Protein AF-A0AA40I5L9-F1 (afdb_monomer_lite)

Secondary structure (DSSP, 8-state):
-HHHHHHHHHHHHHHHH------------TT---HHHHSSS-EEEEEEE-TTSSSSEEEEEEES-SSEEPTTT-SEE---------PPPPPP--SS------------------

InterPro domains:
  IPR010345 Interleukin-17 family [PF06083] (39-113)
  IPR020440 Interleukin-17, chordata [PR01932] (41-53)
  IPR020440 Interleukin-17, chordata [PR01932] (60-69)
  IPR020440 Interleukin-17, chordata [PR01932] (99-113)
  IPR029034 Cystine-knot cytokine [G3DSA:2.10.90.10] (3-114)
  IPR029034 Cystine-knot cytokine [SSF57501] (15-114)

pLDDT: mean 73.13, std 13.94, range [35.41, 88.56]

Foldseek 3Di:
DVVVLVVQVVVVVVLVPDPPPPQLPLFADCPDPDPQRPAQFHWDWDWQAQPVDVVRTGTAIDTSDCAGQDPVVSDGDNPDHDDDDDDDDDDDDDDPDDDDDDDDDGHPHDHHDD

Radius of gyration: 17.26 Å; chains: 1; bounding box: 45×31×42 Å

Organism: Cnephaeus nilssonii (NCBI:txid3371016)

Structure (mmCIF, N/CA/C/O backbone):
data_AF-A0AA40I5L9-F1
#
_entry.id   AF-A0AA40I5L9-F1
#
loop_
_atom_site.group_PDB
_atom_site.id
_atom_site.type_symbol
_atom_site.label_atom_id
_atom_site.label_alt_id
_atom_site.label_comp_id
_atom_site.label_asym_id
_atom_site.label_entity_id
_atom_site.label_seq_id
_atom_site.pdbx_PDB_ins_code
_atom_site.Cartn_x
_atom_site.Cartn_y
_atom_site.Cartn_z
_atom_site.occupancy
_atom_site.B_iso_or_equiv
_atom_site.auth_seq_id
_atom_site.auth_comp_id
_atom_site.auth_asym_id
_atom_site.auth_atom_id
_atom_site.pdbx_PDB_model_num
ATOM 1 N N . MET A 1 1 ? 0.086 -1.363 23.193 1.00 60.31 1 MET A N 1
ATOM 2 C CA . MET A 1 1 ? -1.206 -1.378 22.472 1.00 60.31 1 MET A CA 1
ATOM 3 C C . MET A 1 1 ? -1.518 0.023 21.965 1.00 60.31 1 MET A C 1
ATOM 5 O O . MET A 1 1 ? -1.570 0.195 20.760 1.00 60.31 1 MET A O 1
ATOM 9 N N . GLU A 1 2 ? -1.539 1.027 22.843 1.00 78.19 2 GLU A N 1
ATOM 10 C CA . GLU A 1 2 ? -1.767 2.442 22.489 1.00 78.19 2 GLU A CA 1
ATOM 11 C C . GLU A 1 2 ? -0.782 3.010 21.451 1.00 78.19 2 GLU A C 1
ATOM 13 O O . GLU A 1 2 ? -1.182 3.706 20.527 1.00 78.19 2 GLU A O 1
ATOM 18 N N . GLU A 1 3 ? 0.511 2.685 21.548 1.00 79.62 3 GLU A N 1
ATOM 19 C CA . GLU A 1 3 ? 1.503 3.125 20.557 1.00 79.62 3 GLU A CA 1
ATOM 20 C C . GLU A 1 3 ? 1.254 2.546 19.160 1.00 79.62 3 GLU A C 1
ATOM 22 O O . GLU A 1 3 ? 1.397 3.247 18.164 1.00 79.62 3 GLU A O 1
ATOM 27 N N . TYR A 1 4 ? 0.838 1.282 19.080 1.00 76.81 4 TYR A N 1
ATOM 28 C CA . TYR A 1 4 ? 0.489 0.655 17.809 1.00 76.81 4 TYR A CA 1
ATOM 29 C C . TYR A 1 4 ? -0.734 1.333 17.186 1.00 76.81 4 TYR A C 1
ATOM 31 O O . TYR A 1 4 ? -0.712 1.662 16.004 1.00 76.81 4 TYR A O 1
ATOM 39 N N . GLU A 1 5 ? -1.771 1.590 17.985 1.00 81.75 5 GLU A N 1
ATOM 40 C CA . GLU A 1 5 ? -2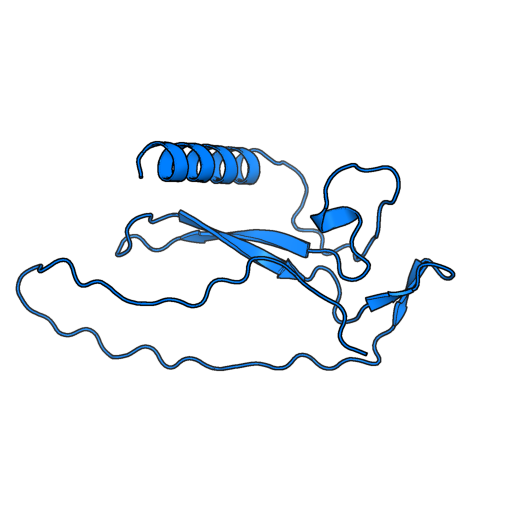.981 2.281 17.530 1.00 81.75 5 GLU A CA 1
ATOM 41 C C . GLU A 1 5 ? -2.685 3.716 17.084 1.00 81.75 5 GLU A C 1
ATOM 43 O O . GLU A 1 5 ? -3.206 4.158 16.059 1.00 81.75 5 GLU A O 1
ATOM 48 N N . ARG A 1 6 ? -1.791 4.417 17.793 1.00 84.69 6 ARG A N 1
ATOM 49 C CA . ARG A 1 6 ? -1.303 5.745 17.404 1.00 84.69 6 ARG A CA 1
ATOM 50 C C . ARG A 1 6 ? -0.573 5.702 16.064 1.00 84.69 6 ARG A C 1
ATOM 52 O O . ARG A 1 6 ? -0.947 6.430 15.150 1.00 84.69 6 ARG A O 1
ATOM 59 N N . ASN A 1 7 ? 0.411 4.815 15.923 1.00 84.00 7 ASN A N 1
ATOM 60 C CA . ASN A 1 7 ? 1.193 4.679 14.692 1.00 84.00 7 ASN A CA 1
ATOM 61 C C . ASN A 1 7 ? 0.299 4.280 13.502 1.00 84.00 7 ASN A C 1
ATOM 63 O O . ASN A 1 7 ? 0.470 4.777 12.388 1.00 84.00 7 ASN A O 1
ATOM 67 N N . LEU A 1 8 ? -0.691 3.415 13.738 1.00 83.62 8 LEU A N 1
ATOM 68 C CA . LEU A 1 8 ? -1.681 3.021 12.739 1.00 83.62 8 LEU A CA 1
ATOM 69 C C . LEU A 1 8 ? -2.572 4.201 12.326 1.00 83.62 8 LEU A C 1
ATOM 71 O O . LEU A 1 8 ? -2.798 4.412 11.134 1.00 83.62 8 LEU A O 1
ATOM 75 N N . GLY A 1 9 ? -3.051 4.987 13.293 1.00 85.50 9 GLY A N 1
ATOM 76 C CA . GLY A 1 9 ? -3.840 6.191 13.041 1.00 85.50 9 GLY A CA 1
ATOM 77 C C . GLY A 1 9 ? -3.068 7.242 12.242 1.00 85.50 9 GLY A C 1
ATOM 78 O O . GLY A 1 9 ? -3.605 7.805 11.286 1.00 85.50 9 GLY A O 1
ATOM 79 N N . GLU A 1 10 ? -1.790 7.454 12.566 1.00 88.56 10 GLU A N 1
ATOM 80 C CA . GLU A 1 10 ? -0.895 8.335 11.808 1.00 88.56 10 GLU A CA 1
ATOM 81 C C . GLU A 1 10 ? -0.724 7.856 10.362 1.00 88.56 10 GLU A C 1
ATOM 83 O O . GLU A 1 10 ? -0.851 8.652 9.428 1.00 88.56 10 GLU A O 1
ATOM 88 N N . MET A 1 11 ? -0.516 6.552 10.156 1.00 83.75 11 MET A N 1
ATOM 89 C CA . MET A 1 11 ? -0.415 5.967 8.817 1.00 83.75 11 MET A CA 1
ATOM 90 C C . MET A 1 11 ? -1.709 6.163 8.011 1.00 83.75 11 MET A C 1
ATOM 92 O O . MET A 1 11 ? -1.660 6.565 6.847 1.00 83.75 11 MET A O 1
ATOM 96 N N . VAL A 1 12 ? -2.876 5.934 8.621 1.00 86.62 12 VAL A N 1
ATOM 97 C CA . VAL A 1 12 ? -4.183 6.159 7.976 1.00 86.62 12 VAL A CA 1
ATOM 98 C C . VAL A 1 12 ? -4.371 7.632 7.607 1.00 86.62 12 VAL A C 1
ATOM 100 O O . VAL A 1 12 ? -4.809 7.932 6.494 1.00 86.62 12 VAL A O 1
ATOM 103 N N . ALA A 1 13 ? -4.013 8.559 8.497 1.00 87.81 13 ALA A N 1
ATOM 104 C CA . ALA A 1 13 ? -4.108 9.993 8.234 1.00 87.81 13 ALA A CA 1
ATOM 105 C C . ALA A 1 13 ? -3.210 10.422 7.062 1.00 87.81 13 ALA A C 1
ATOM 107 O O . ALA A 1 13 ? -3.658 11.152 6.176 1.00 87.81 13 ALA A O 1
ATOM 108 N N . GLN A 1 14 ? -1.973 9.918 7.007 1.00 85.44 14 GLN A N 1
ATOM 109 C CA . GLN A 1 14 ? -1.059 10.171 5.889 1.00 85.44 14 GLN A CA 1
ATOM 110 C C . GLN A 1 14 ? -1.631 9.668 4.557 1.00 85.44 14 GLN A C 1
ATOM 112 O O . GLN A 1 14 ? -1.588 10.395 3.567 1.00 85.44 14 GLN A O 1
ATOM 117 N N . LEU A 1 15 ? -2.221 8.466 4.534 1.00 81.31 15 LEU A N 1
ATOM 118 C CA . LEU A 1 15 ? -2.834 7.898 3.326 1.00 81.31 15 LEU A CA 1
ATOM 119 C C . LEU A 1 15 ? -4.082 8.663 2.865 1.00 81.31 15 LEU A C 1
ATOM 121 O O . LEU A 1 15 ? -4.320 8.772 1.665 1.00 81.31 15 LEU A O 1
ATOM 125 N N . ARG A 1 16 ? -4.877 9.214 3.790 1.00 84.31 16 ARG A N 1
ATOM 126 C CA . ARG A 1 16 ? -6.019 10.082 3.440 1.00 84.31 16 ARG A CA 1
ATOM 127 C C . ARG A 1 16 ? -5.569 11.428 2.877 1.00 84.31 16 ARG A C 1
ATOM 129 O O . ARG A 1 16 ? -6.217 11.954 1.978 1.00 84.31 16 ARG A O 1
ATOM 136 N N . ASN A 1 17 ? -4.467 11.964 3.397 1.00 82.62 17 ASN A N 1
ATOM 137 C CA . ASN A 1 17 ? -3.926 13.259 2.988 1.00 82.62 17 ASN A CA 1
ATOM 138 C C . ASN A 1 17 ? -3.046 13.181 1.734 1.00 82.62 17 ASN A C 1
ATOM 140 O O . ASN A 1 17 ? -2.771 14.213 1.121 1.00 82.62 17 ASN A O 1
ATOM 144 N N . SER A 1 18 ? -2.589 11.990 1.337 1.00 73.19 18 SER A N 1
ATOM 145 C CA . SER A 1 18 ? -1.801 11.841 0.119 1.00 73.19 18 SER A CA 1
ATOM 146 C C . 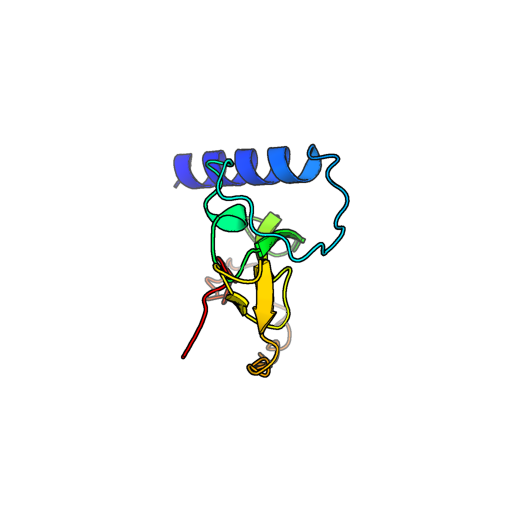SER A 1 18 ? -2.674 12.104 -1.109 1.00 73.19 18 SER A C 1
ATOM 148 O O . SER A 1 18 ? -3.581 11.338 -1.422 1.00 73.19 18 SER A O 1
ATOM 150 N N . SER A 1 19 ? -2.364 13.181 -1.826 1.00 59.53 19 SER A N 1
ATOM 151 C CA . SER A 1 19 ? -2.952 13.538 -3.120 1.00 59.53 19 SER A CA 1
ATOM 152 C C . SER A 1 19 ? -2.372 12.731 -4.285 1.00 59.53 19 SER A C 1
ATOM 154 O O . SER A 1 19 ? -2.707 13.003 -5.441 1.00 59.53 19 SER A O 1
ATOM 156 N N . GLU A 1 20 ? -1.501 11.747 -4.010 1.00 59.84 20 GLU A N 1
ATOM 157 C CA . GLU A 1 20 ? -1.045 10.838 -5.052 1.00 59.84 20 GLU A CA 1
ATOM 158 C C . GLU A 1 20 ? -2.269 10.124 -5.618 1.00 59.84 20 GLU A C 1
ATOM 160 O O . GLU A 1 20 ? -2.993 9.447 -4.880 1.00 59.84 20 GLU A O 1
ATOM 165 N N . PRO A 1 21 ? -2.541 10.270 -6.925 1.00 53.47 21 PRO A N 1
ATOM 166 C CA . PRO A 1 21 ? -3.623 9.524 -7.516 1.00 53.47 21 PRO A CA 1
ATOM 167 C C . PRO A 1 21 ? -3.344 8.047 -7.251 1.00 53.47 21 PRO A C 1
ATOM 169 O O . PRO A 1 21 ? -2.208 7.592 -7.387 1.00 53.47 21 PRO A O 1
ATOM 172 N N . ALA A 1 22 ? -4.392 7.269 -6.985 1.00 53.91 22 ALA A N 1
ATOM 173 C CA . ALA A 1 22 ? -4.364 5.806 -7.040 1.00 53.91 22 ALA A CA 1
ATOM 174 C C . ALA A 1 22 ? -4.063 5.284 -8.469 1.00 53.91 22 ALA A C 1
ATOM 176 O O . ALA A 1 22 ? -4.559 4.239 -8.898 1.00 53.91 22 ALA A O 1
ATOM 177 N N . ARG A 1 23 ? -3.292 6.041 -9.262 1.00 54.62 23 ARG A N 1
ATOM 178 C CA . ARG A 1 23 ? -2.715 5.639 -10.527 1.00 54.62 23 ARG A CA 1
ATOM 179 C C . ARG A 1 23 ? -1.763 4.501 -10.218 1.00 54.62 23 ARG A C 1
ATOM 181 O O . ARG A 1 23 ? -0.675 4.684 -9.687 1.00 54.62 23 ARG A O 1
ATOM 188 N N . ARG A 1 24 ? -2.232 3.318 -10.595 1.00 61.44 24 ARG A N 1
ATOM 189 C CA . ARG A 1 24 ? -1.538 2.032 -10.639 1.00 61.44 24 ARG A CA 1
ATOM 190 C C . ARG A 1 24 ? -0.388 2.069 -11.647 1.00 61.44 24 ARG A C 1
ATOM 192 O O . ARG A 1 24 ? -0.368 1.295 -12.599 1.00 61.44 24 ARG A O 1
ATOM 199 N N . LYS A 1 25 ? 0.517 3.038 -11.524 1.00 68.81 25 LYS A N 1
ATOM 200 C CA . LYS A 1 25 ? 1.701 3.067 -12.365 1.00 68.81 25 LYS A CA 1
ATOM 201 C C . LYS A 1 25 ? 2.685 2.092 -11.737 1.00 68.81 25 LYS A C 1
ATOM 203 O O . LYS A 1 25 ? 3.191 2.324 -10.645 1.00 68.81 25 LYS A O 1
ATOM 208 N N . CYS A 1 26 ? 2.851 0.959 -12.405 1.00 75.44 26 CYS A N 1
ATOM 209 C CA . CYS A 1 26 ? 3.859 -0.032 -12.079 1.00 75.44 26 CYS A CA 1
ATOM 210 C C . CYS A 1 26 ? 5.233 0.591 -12.359 1.00 75.44 26 CYS A C 1
ATOM 212 O O . CYS A 1 26 ? 5.700 0.594 -13.495 1.00 75.44 26 CYS A O 1
ATOM 214 N N . GLU A 1 27 ? 5.817 1.226 -11.345 1.00 74.81 27 GLU A N 1
ATOM 215 C CA . GLU A 1 27 ? 7.092 1.928 -11.452 1.00 74.81 27 GLU A CA 1
ATOM 216 C C . GLU A 1 27 ? 7.901 1.708 -10.177 1.00 74.81 27 GLU A C 1
ATOM 218 O O . GLU A 1 27 ? 7.422 1.954 -9.067 1.00 74.81 27 GLU A O 1
ATOM 223 N N . VAL A 1 28 ? 9.133 1.236 -10.351 1.00 75.81 28 VAL A N 1
ATOM 224 C CA . VAL A 1 28 ? 10.111 1.137 -9.269 1.00 75.81 28 VAL A CA 1
ATOM 225 C C . VAL A 1 28 ? 10.913 2.420 -9.254 1.00 75.81 28 VAL A C 1
ATOM 227 O O . VAL A 1 28 ? 11.473 2.824 -10.271 1.00 75.81 28 VAL A O 1
ATOM 230 N N . ASN A 1 29 ? 10.998 3.051 -8.092 1.00 74.81 29 ASN A N 1
ATOM 231 C CA . ASN A 1 29 ? 11.833 4.224 -7.916 1.00 74.81 29 ASN A CA 1
ATOM 232 C C . ASN A 1 29 ? 12.952 3.906 -6.924 1.00 74.81 29 ASN A C 1
ATOM 234 O O . ASN A 1 29 ? 12.750 3.898 -5.710 1.00 74.81 29 ASN A O 1
ATOM 238 N N . LEU A 1 30 ? 14.146 3.659 -7.466 1.00 70.25 30 LEU A N 1
ATOM 239 C CA . LEU A 1 30 ? 15.343 3.320 -6.692 1.00 70.25 30 LEU A CA 1
ATOM 240 C C . LEU A 1 30 ? 15.905 4.506 -5.889 1.00 70.25 30 LEU A C 1
ATOM 242 O O . LEU A 1 30 ? 16.703 4.283 -4.981 1.00 70.25 30 LEU A O 1
ATOM 246 N N . GLN A 1 31 ? 15.495 5.738 -6.214 1.00 70.38 31 GLN A N 1
ATOM 247 C CA . GLN A 1 31 ? 15.908 6.974 -5.538 1.00 70.38 31 GLN A CA 1
ATOM 248 C C . GLN A 1 31 ? 15.011 7.323 -4.339 1.00 70.38 31 GLN A C 1
ATOM 250 O O . GLN A 1 31 ? 15.381 8.148 -3.507 1.00 70.38 31 GLN A O 1
ATOM 255 N N . LEU A 1 32 ? 13.828 6.709 -4.228 1.00 63.12 32 LEU A N 1
ATOM 256 C CA . LEU A 1 32 ? 12.960 6.869 -3.063 1.00 63.12 32 LEU A CA 1
ATOM 257 C C . LEU A 1 32 ? 13.423 5.960 -1.929 1.00 63.12 32 LEU A C 1
ATOM 259 O O . LEU A 1 32 ? 13.894 4.860 -2.172 1.00 63.12 32 LEU A O 1
ATOM 263 N N . TRP A 1 33 ? 13.219 6.386 -0.683 1.00 60.28 33 TRP A N 1
ATOM 264 C CA . TRP A 1 33 ? 13.498 5.577 0.514 1.00 60.28 33 TRP A CA 1
ATOM 265 C C . TRP A 1 33 ? 12.309 4.713 0.953 1.00 60.28 33 TRP A C 1
ATOM 267 O O . TRP A 1 33 ? 12.428 3.907 1.871 1.00 60.28 33 TRP A O 1
ATOM 277 N N . LEU A 1 34 ? 11.166 4.848 0.278 1.00 74.62 34 LEU A N 1
ATOM 278 C CA . LEU A 1 34 ? 9.953 4.100 0.582 1.00 74.62 34 LEU A CA 1
ATOM 279 C C . LEU A 1 34 ? 10.054 2.651 0.087 1.00 74.62 34 LEU A C 1
ATOM 281 O O . LEU A 1 34 ? 10.019 2.398 -1.120 1.00 74.62 34 LEU A O 1
ATOM 285 N N . SER A 1 35 ? 10.115 1.694 1.016 1.00 75.44 35 SER A N 1
ATOM 286 C CA . SER A 1 35 ? 10.242 0.256 0.722 1.00 75.44 35 SER A CA 1
ATOM 287 C C . SER A 1 35 ? 9.209 -0.254 -0.287 1.00 75.44 35 SER A C 1
ATOM 289 O O . SER A 1 35 ? 9.544 -1.031 -1.179 1.00 75.44 35 SER A O 1
ATOM 291 N N . ASN A 1 36 ? 7.973 0.244 -0.214 1.00 77.62 36 ASN A N 1
ATOM 292 C CA . ASN A 1 36 ? 6.885 -0.146 -1.108 1.00 77.62 36 ASN A CA 1
ATOM 293 C C . ASN A 1 36 ? 7.049 0.355 -2.556 1.00 77.62 36 ASN A C 1
ATOM 295 O O . ASN A 1 36 ? 6.437 -0.216 -3.454 1.00 77.62 36 ASN A O 1
ATOM 299 N N . LYS A 1 37 ? 7.880 1.380 -2.800 1.00 80.38 37 LYS A N 1
ATOM 300 C CA . LYS A 1 37 ? 8.209 1.898 -4.145 1.00 80.38 37 LYS A CA 1
ATOM 301 C C . LYS A 1 37 ? 9.578 1.440 -4.665 1.00 80.38 37 LYS A C 1
ATOM 303 O O . LYS A 1 37 ? 9.835 1.552 -5.860 1.00 80.38 37 LYS A O 1
ATOM 308 N N . ARG A 1 38 ? 10.451 0.931 -3.788 1.00 83.88 38 ARG A N 1
ATOM 309 C CA . ARG A 1 38 ? 11.768 0.372 -4.153 1.00 83.88 38 ARG A CA 1
ATOM 310 C C . ARG A 1 38 ? 11.741 -1.121 -4.472 1.00 83.88 38 ARG A C 1
ATOM 312 O O . ARG A 1 38 ? 12.674 -1.615 -5.094 1.00 83.88 38 ARG A O 1
ATOM 319 N N . SER A 1 39 ? 10.728 -1.841 -3.992 1.00 82.06 39 SER A N 1
ATOM 320 C CA . SER A 1 39 ? 10.572 -3.274 -4.255 1.00 82.06 39 SER A CA 1
ATOM 321 C C . SER A 1 39 ? 10.413 -3.555 -5.750 1.00 82.06 39 SER A C 1
ATOM 323 O O . SER A 1 39 ? 9.776 -2.773 -6.450 1.00 82.06 39 SER A O 1
ATOM 325 N N . LEU A 1 40 ? 10.912 -4.704 -6.221 1.00 85.25 40 LEU A N 1
ATOM 326 C CA . LEU A 1 40 ? 10.656 -5.201 -7.582 1.00 85.25 40 LEU A CA 1
ATOM 327 C C . LEU A 1 40 ? 9.170 -5.512 -7.814 1.00 85.25 40 LEU A C 1
ATOM 329 O O . LEU A 1 40 ? 8.698 -5.503 -8.942 1.00 85.25 40 LEU A O 1
ATOM 333 N N . SER A 1 41 ? 8.410 -5.740 -6.750 1.00 86.38 41 SER A N 1
ATOM 334 C CA . SER A 1 41 ? 6.953 -5.851 -6.774 1.00 86.38 41 SER A CA 1
ATOM 335 C C . SER A 1 41 ? 6.361 -4.691 -5.974 1.00 86.38 41 SER A C 1
ATOM 337 O O . SER A 1 41 ? 6.010 -4.888 -4.810 1.00 86.38 41 SER A O 1
ATOM 339 N N . PRO A 1 42 ? 6.297 -3.467 -6.527 1.00 86.94 42 PRO A N 1
ATOM 340 C CA . PRO A 1 42 ? 5.867 -2.296 -5.777 1.00 86.94 42 PRO A CA 1
ATOM 341 C C . PRO A 1 42 ? 4.380 -2.370 -5.400 1.00 86.94 42 PRO A C 1
ATOM 343 O O . PRO A 1 42 ? 3.548 -2.915 -6.137 1.00 86.94 42 PRO A O 1
ATOM 346 N N . TRP A 1 43 ? 4.029 -1.798 -4.247 1.00 85.94 43 TRP A N 1
ATOM 347 C CA . TRP A 1 43 ? 2.655 -1.760 -3.738 1.00 85.94 43 TRP A CA 1
ATOM 348 C C . TRP A 1 43 ? 2.251 -0.368 -3.249 1.00 85.94 43 TRP A C 1
ATOM 350 O O . TRP A 1 43 ? 3.067 0.426 -2.778 1.00 85.94 43 TRP A O 1
ATOM 360 N N . GLY A 1 44 ? 0.961 -0.073 -3.361 1.00 85.00 44 GLY A N 1
ATOM 361 C CA . GLY A 1 44 ? 0.317 1.054 -2.691 1.00 85.00 44 GLY A CA 1
ATOM 362 C C . GLY A 1 44 ? -0.485 0.567 -1.490 1.00 85.00 44 GLY A C 1
ATOM 363 O O . GLY A 1 44 ? -0.840 -0.607 -1.426 1.00 85.00 44 GLY A O 1
ATOM 364 N N . TYR A 1 45 ? -0.802 1.457 -0.555 1.00 82.56 45 TYR A N 1
ATOM 365 C CA . TYR A 1 45 ? -1.748 1.152 0.519 1.00 82.56 45 TYR A CA 1
ATOM 366 C C . TYR A 1 45 ? -3.128 1.715 0.185 1.00 82.56 45 TYR A C 1
ATOM 368 O O . TYR A 1 45 ? -3.256 2.811 -0.360 1.00 82.56 45 TYR A O 1
ATOM 376 N N . SER A 1 46 ? -4.165 0.955 0.513 1.00 83.75 46 SER A N 1
ATOM 377 C CA . SER A 1 46 ? -5.566 1.349 0.418 1.00 83.75 46 SER A CA 1
ATOM 378 C C . SER A 1 46 ? -6.211 1.138 1.780 1.00 83.75 46 SER A C 1
ATOM 380 O O . SER A 1 46 ? -5.931 0.151 2.451 1.00 83.75 46 SER A O 1
ATOM 382 N N . ILE A 1 47 ? -7.065 2.067 2.200 1.00 86.81 47 ILE A N 1
ATOM 383 C CA . ILE A 1 47 ? -7.732 1.964 3.498 1.00 86.81 47 ILE A CA 1
ATOM 384 C C . ILE A 1 47 ? -8.905 0.988 3.375 1.00 86.81 47 ILE A C 1
ATOM 386 O O . ILE A 1 47 ? -9.851 1.231 2.623 1.00 86.81 47 ILE A O 1
ATOM 390 N N . ASN A 1 48 ? -8.823 -0.114 4.113 1.00 85.25 48 ASN A N 1
ATOM 391 C CA . ASN A 1 48 ? -9.904 -1.055 4.358 1.00 85.25 48 ASN A CA 1
ATOM 392 C C . ASN A 1 48 ? -10.688 -0.549 5.578 1.00 85.25 48 ASN A C 1
ATOM 394 O O . ASN A 1 48 ? -10.175 -0.571 6.695 1.00 85.25 48 ASN A O 1
ATOM 398 N N . HIS A 1 49 ? -11.897 -0.039 5.348 1.00 86.25 49 HIS A N 1
ATOM 399 C CA . HIS A 1 49 ? -12.762 0.520 6.385 1.00 86.25 49 HIS A CA 1
ATOM 400 C C . HIS A 1 49 ? -13.876 -0.467 6.748 1.00 86.25 49 HIS A C 1
ATOM 402 O O . HIS A 1 49 ? -14.677 -0.827 5.883 1.00 86.25 49 HIS A O 1
ATOM 408 N N . ASP A 1 50 ? -13.953 -0.858 8.020 1.00 85.06 50 ASP A N 1
ATOM 409 C CA . ASP A 1 50 ? -15.033 -1.676 8.576 1.00 85.06 50 ASP A CA 1
ATOM 410 C C . ASP A 1 50 ? -15.499 -1.088 9.923 1.00 85.06 50 ASP A C 1
ATOM 412 O O . ASP A 1 50 ? -14.763 -1.161 10.910 1.00 85.06 50 ASP A O 1
ATOM 416 N N . PRO A 1 51 ? -16.717 -0.519 10.008 1.00 83.88 51 PRO A N 1
ATOM 417 C CA . PRO A 1 51 ? -17.224 0.098 11.234 1.00 83.88 51 PRO A CA 1
ATOM 418 C C . PRO A 1 51 ? -17.543 -0.913 12.347 1.00 83.88 51 PRO A C 1
ATOM 420 O O . PRO A 1 51 ? -17.806 -0.512 13.479 1.00 83.88 51 PRO A O 1
ATOM 423 N N . THR A 1 52 ? -17.546 -2.216 12.050 1.00 81.88 52 THR A N 1
ATOM 424 C CA . THR A 1 52 ? -17.810 -3.285 13.028 1.00 81.88 52 THR A CA 1
ATOM 425 C C . THR A 1 52 ? -16.537 -3.829 13.686 1.00 81.88 52 THR A C 1
ATOM 427 O O . THR A 1 52 ? -16.617 -4.651 14.603 1.00 81.88 52 THR A O 1
ATOM 430 N N . ARG A 1 53 ? -15.364 -3.349 13.250 1.00 81.94 53 ARG A N 1
ATOM 431 C CA . ARG A 1 53 ? -14.028 -3.773 13.687 1.00 81.94 53 ARG A CA 1
ATOM 432 C C . ARG A 1 53 ? -13.349 -2.697 14.540 1.00 81.94 53 ARG A C 1
ATOM 434 O O . ARG A 1 53 ? -13.559 -1.504 14.347 1.00 81.94 53 ARG A O 1
ATOM 441 N N . ILE A 1 54 ? -12.463 -3.124 15.443 1.00 79.50 54 ILE A N 1
ATOM 442 C CA . ILE A 1 54 ? -11.489 -2.249 16.109 1.00 79.50 54 ILE A CA 1
ATOM 443 C C . ILE A 1 54 ? -10.080 -2.757 15.759 1.00 79.50 54 ILE A C 1
ATOM 445 O O . ILE A 1 54 ? -9.783 -3.912 16.068 1.00 79.50 54 ILE A O 1
ATOM 449 N N . PRO A 1 55 ? -9.216 -1.943 15.123 1.00 82.56 55 PRO A N 1
ATOM 450 C CA . PRO A 1 55 ? -9.481 -0.605 14.587 1.00 82.56 55 PRO A CA 1
ATOM 451 C C . PRO A 1 55 ? -10.293 -0.657 13.277 1.00 82.56 55 PRO A C 1
ATOM 453 O O . PRO A 1 55 ? -10.117 -1.554 12.450 1.00 82.56 55 PRO A O 1
ATOM 456 N N . ALA A 1 56 ? -11.187 0.316 13.082 1.00 86.19 56 ALA A N 1
ATOM 457 C CA . ALA A 1 56 ? -12.092 0.336 11.930 1.00 86.19 56 ALA A CA 1
ATOM 458 C C . ALA A 1 56 ? -11.342 0.512 10.599 1.00 86.19 56 ALA A C 1
ATOM 460 O O . ALA A 1 56 ? -11.648 -0.148 9.606 1.00 86.19 56 ALA A O 1
ATOM 461 N N . ASP A 1 57 ? -10.314 1.359 10.598 1.00 86.19 57 ASP A N 1
ATOM 462 C CA . ASP A 1 57 ? -9.476 1.641 9.438 1.00 86.19 57 ASP A CA 1
ATOM 463 C C . ASP A 1 57 ? -8.179 0.827 9.491 1.00 86.19 57 ASP A C 1
ATOM 465 O O . ASP A 1 57 ? -7.374 0.992 10.409 1.00 86.19 57 ASP A O 1
ATOM 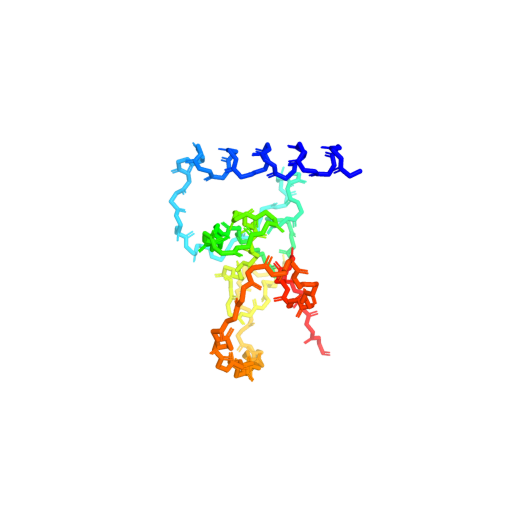469 N N . LEU A 1 58 ? -7.952 -0.018 8.483 1.00 85.94 58 LEU A N 1
ATOM 470 C CA . LEU A 1 58 ? -6.698 -0.748 8.301 1.00 85.94 58 LEU A CA 1
ATOM 471 C C . LEU A 1 58 ? -6.049 -0.403 6.952 1.00 85.94 58 LEU A C 1
ATOM 473 O O . LEU A 1 58 ? -6.717 -0.468 5.919 1.00 85.94 58 LEU A O 1
ATOM 477 N N . PRO A 1 59 ? -4.752 -0.058 6.917 1.00 84.75 59 PRO A N 1
ATOM 478 C CA . PRO A 1 59 ? -4.017 0.114 5.676 1.00 84.75 59 PRO A CA 1
ATOM 479 C C . PRO A 1 59 ? -3.667 -1.256 5.083 1.00 84.75 59 PRO A C 1
ATOM 481 O O . PRO A 1 59 ? -2.868 -2.006 5.638 1.00 84.75 59 PRO A O 1
ATOM 484 N N . GLU A 1 60 ? -4.245 -1.573 3.930 1.00 85.88 60 GLU A N 1
ATOM 485 C CA . GLU A 1 60 ? -4.038 -2.835 3.222 1.00 85.88 60 GLU A CA 1
ATOM 486 C C . GLU A 1 60 ? -3.216 -2.614 1.946 1.00 85.88 60 GLU A C 1
ATOM 488 O O . GLU A 1 60 ? -3.498 -1.717 1.143 1.00 85.88 60 GLU A O 1
ATOM 493 N N . ALA A 1 61 ? -2.183 -3.429 1.746 1.00 85.94 61 ALA A N 1
ATOM 494 C CA . ALA A 1 61 ? -1.312 -3.353 0.583 1.00 85.94 61 ALA A CA 1
ATOM 495 C C . ALA A 1 61 ? -1.999 -3.878 -0.686 1.00 85.94 61 ALA A C 1
ATOM 497 O O . ALA A 1 61 ? -2.636 -4.931 -0.698 1.00 85.94 61 ALA A O 1
ATOM 498 N N . ARG A 1 62 ? -1.810 -3.165 -1.796 1.00 85.81 62 ARG A N 1
ATOM 499 C CA . ARG A 1 62 ? -2.260 -3.546 -3.136 1.00 85.81 62 ARG A CA 1
ATOM 500 C C . ARG A 1 62 ? -1.106 -3.438 -4.115 1.00 85.81 62 ARG A C 1
ATOM 502 O O . ARG A 1 62 ? -0.520 -2.366 -4.264 1.00 85.81 62 ARG A O 1
ATOM 509 N N . CYS A 1 63 ? -0.810 -4.532 -4.808 1.00 85.81 63 CYS A N 1
ATOM 510 C CA . CYS A 1 63 ? 0.251 -4.543 -5.808 1.00 85.81 63 CYS A CA 1
ATOM 511 C C . CYS A 1 63 ? -0.089 -3.568 -6.937 1.00 85.81 63 CYS A C 1
ATOM 513 O O . CYS A 1 63 ? -1.222 -3.534 -7.428 1.00 85.81 63 CYS A O 1
ATOM 515 N N . LEU A 1 64 ? 0.891 -2.752 -7.322 1.00 85.12 64 LEU A N 1
ATOM 516 C CA . LEU A 1 64 ? 0.757 -1.821 -8.444 1.00 85.12 64 LEU A CA 1
ATOM 517 C C . LEU A 1 64 ? 0.975 -2.531 -9.784 1.00 85.12 64 LEU A C 1
ATOM 519 O O . LEU A 1 64 ? 0.455 -2.083 -10.804 1.00 85.12 64 LEU A O 1
ATOM 523 N N . CYS A 1 65 ? 1.710 -3.640 -9.752 1.00 84.12 65 CYS A N 1
ATOM 524 C CA . CYS A 1 65 ? 2.014 -4.512 -10.876 1.00 84.12 65 CYS A CA 1
ATOM 525 C C . CYS A 1 65 ? 1.262 -5.851 -10.730 1.00 84.12 65 CYS A C 1
ATOM 527 O O . CYS A 1 65 ? 0.974 -6.297 -9.617 1.00 84.12 65 CYS A O 1
ATOM 529 N N . LEU A 1 66 ? 0.940 -6.479 -11.857 1.00 80.06 66 LEU A N 1
ATOM 530 C CA . LEU A 1 66 ? 0.524 -7.877 -11.985 1.00 80.06 66 LEU A CA 1
ATOM 531 C C . LEU A 1 66 ? 1.713 -8.840 -11.860 1.00 80.06 66 LEU A C 1
ATOM 533 O O . LEU A 1 66 ? 1.538 -9.948 -11.363 1.00 80.06 66 LEU A O 1
ATOM 537 N N . GLY A 1 67 ? 2.890 -8.411 -12.314 1.00 80.06 67 GLY A N 1
ATOM 538 C CA . GLY A 1 67 ? 4.140 -9.162 -12.274 1.00 80.06 67 GLY A CA 1
ATOM 539 C C . GLY A 1 67 ? 5.266 -8.410 -11.569 1.00 80.06 67 GLY A C 1
ATOM 540 O O . GLY A 1 67 ? 5.048 -7.397 -10.902 1.00 80.06 67 GLY A O 1
ATOM 541 N N . CYS A 1 68 ? 6.486 -8.911 -11.719 1.00 85.06 68 CYS A N 1
ATOM 542 C CA . CYS A 1 68 ? 7.674 -8.315 -11.116 1.00 85.06 68 CYS A CA 1
ATOM 543 C C . CYS A 1 68 ? 8.365 -7.373 -12.086 1.00 85.06 68 CYS A C 1
ATOM 545 O O . CYS A 1 68 ? 8.519 -7.679 -13.262 1.00 85.06 68 CYS A O 1
ATOM 547 N N . VAL A 1 69 ? 8.815 -6.228 -11.598 1.00 84.44 69 VAL A N 1
ATOM 548 C CA . VAL A 1 69 ? 9.613 -5.299 -12.388 1.00 84.44 69 VAL A CA 1
ATOM 549 C C . VAL A 1 69 ? 11.030 -5.842 -12.485 1.00 84.44 69 VAL A C 1
ATOM 551 O O . VAL A 1 69 ? 11.691 -6.087 -11.477 1.00 84.44 69 VAL A O 1
ATOM 554 N N . ASN A 1 70 ? 11.502 -6.025 -13.711 1.00 80.00 70 ASN A N 1
ATOM 555 C CA . ASN A 1 70 ? 12.883 -6.384 -13.975 1.00 80.00 70 ASN A CA 1
ATOM 556 C C . ASN A 1 70 ? 13.777 -5.150 -13.730 1.00 80.00 70 ASN A C 1
ATOM 558 O O . ASN A 1 70 ? 13.549 -4.107 -14.349 1.00 80.00 70 ASN A O 1
ATOM 562 N N . PRO A 1 71 ? 14.805 -5.239 -12.866 1.00 74.50 71 PRO A N 1
ATOM 563 C CA . PRO A 1 71 ? 15.648 -4.094 -12.519 1.00 74.50 71 PRO A CA 1
ATOM 564 C C . PRO A 1 71 ? 16.517 -3.590 -13.680 1.00 74.50 71 PRO A C 1
ATOM 566 O O . PRO A 1 71 ? 16.973 -2.452 -13.642 1.00 74.50 71 PRO A O 1
ATOM 569 N N . PHE A 1 72 ? 16.753 -4.412 -14.708 1.00 78.12 72 PHE A N 1
ATOM 570 C CA . PHE A 1 72 ? 17.572 -4.047 -15.866 1.00 78.12 72 PHE A CA 1
ATOM 571 C C . PHE A 1 72 ? 16.755 -3.390 -16.976 1.00 78.12 72 PHE A C 1
ATOM 573 O O . PHE A 1 72 ? 17.224 -2.452 -17.615 1.00 78.12 72 PHE A O 1
ATOM 580 N N . THR A 1 73 ? 15.537 -3.877 -17.220 1.00 75.31 73 THR A N 1
ATOM 581 C CA . THR A 1 73 ? 14.669 -3.353 -18.289 1.00 75.31 73 THR A CA 1
ATOM 582 C C . THR A 1 73 ? 13.659 -2.327 -17.785 1.00 75.31 73 THR A C 1
ATOM 584 O O . THR A 1 73 ? 13.026 -1.656 -18.599 1.00 75.31 73 THR A O 1
ATOM 587 N N . MET A 1 74 ? 13.489 -2.209 -16.461 1.00 71.50 74 MET A N 1
ATOM 588 C CA . MET A 1 74 ? 12.455 -1.401 -15.801 1.00 71.50 74 MET A CA 1
ATOM 589 C C . MET A 1 74 ? 11.041 -1.698 -16.332 1.00 71.50 74 MET A C 1
ATOM 591 O O . MET A 1 74 ? 10.148 -0.854 -16.269 1.00 71.50 74 MET A O 1
ATOM 595 N N . GLN A 1 75 ? 10.837 -2.910 -16.860 1.00 72.06 75 GLN A N 1
ATOM 596 C CA . GLN A 1 75 ? 9.562 -3.400 -17.370 1.00 72.06 75 GLN A CA 1
ATOM 597 C C . GLN A 1 75 ? 9.032 -4.527 -16.495 1.00 72.06 75 GLN A C 1
ATOM 599 O O . GLN A 1 75 ? 9.782 -5.300 -15.903 1.00 72.06 75 GLN A O 1
ATOM 604 N N . GLU A 1 76 ? 7.709 -4.603 -16.435 1.00 73.12 76 GLU A N 1
ATOM 605 C CA . GLU A 1 76 ? 6.988 -5.671 -15.766 1.00 73.12 76 GLU A CA 1
ATOM 606 C C . GLU A 1 76 ? 7.134 -6.986 -16.539 1.00 73.12 76 GLU A C 1
ATOM 608 O O . GLU A 1 76 ? 6.690 -7.103 -17.683 1.00 73.12 76 GLU A O 1
ATOM 613 N N . ASP A 1 77 ? 7.707 -7.990 -15.887 1.00 67.75 77 ASP A N 1
ATOM 614 C CA . ASP A 1 77 ? 7.674 -9.372 -16.331 1.00 67.75 77 ASP A CA 1
ATOM 615 C C . ASP A 1 77 ? 6.363 -10.017 -15.860 1.00 67.75 77 ASP A C 1
ATOM 617 O O . ASP A 1 77 ? 6.138 -10.254 -14.670 1.00 67.75 77 ASP A O 1
ATOM 621 N N . ARG A 1 78 ? 5.451 -10.240 -16.811 1.00 60.91 78 ARG A N 1
ATOM 622 C CA . ARG A 1 78 ? 4.075 -10.720 -16.581 1.00 60.91 78 ARG A CA 1
ATOM 623 C C . ARG A 1 78 ? 3.957 -12.237 -16.463 1.00 60.91 78 ARG A C 1
ATOM 625 O O . ARG A 1 78 ? 2.851 -12.768 -16.527 1.00 60.91 78 ARG A O 1
ATOM 632 N N . SER A 1 79 ? 5.064 -12.947 -16.297 1.00 56.91 79 SER A N 1
ATOM 633 C CA . SER A 1 79 ? 5.078 -14.411 -16.235 1.00 56.91 79 SER A CA 1
ATOM 634 C C . SER A 1 79 ? 4.452 -15.003 -14.956 1.00 56.91 79 SER A C 1
ATOM 636 O O . SER A 1 79 ? 4.361 -16.221 -14.834 1.00 56.91 79 SER A O 1
ATOM 638 N N . MET A 1 80 ? 3.938 -14.181 -14.030 1.00 49.19 80 MET A N 1
ATOM 639 C CA . MET A 1 80 ? 3.356 -14.637 -12.762 1.00 49.19 80 MET A CA 1
ATOM 640 C C . MET A 1 80 ? 1.860 -14.310 -12.656 1.00 49.19 80 MET A C 1
ATOM 642 O O . MET A 1 80 ? 1.428 -13.164 -12.749 1.00 49.19 80 MET A O 1
ATOM 646 N N . VAL A 1 81 ? 1.053 -15.357 -12.466 1.00 47.47 81 VAL A N 1
ATOM 647 C CA . VAL A 1 81 ? -0.414 -15.304 -12.373 1.00 47.47 81 VAL A CA 1
ATOM 648 C C . VAL A 1 81 ? -0.824 -15.145 -10.900 1.00 47.47 81 VAL A C 1
ATOM 650 O O . VAL A 1 81 ? -0.300 -15.863 -10.048 1.00 47.47 81 VAL A O 1
ATOM 653 N N . PRO A 1 82 ? -1.775 -14.259 -10.551 1.00 40.41 82 PRO A N 1
ATOM 654 C CA . PRO A 1 82 ? -2.141 -14.035 -9.156 1.00 40.41 82 PRO A CA 1
ATOM 655 C C . PRO A 1 82 ? -2.875 -15.238 -8.542 1.00 40.41 82 PRO A C 1
ATOM 657 O O . PRO A 1 82 ? -3.930 -15.656 -9.024 1.00 40.41 82 PRO A O 1
ATOM 660 N N . VAL A 1 83 ? -2.374 -15.736 -7.407 1.00 41.69 83 VAL A N 1
ATOM 661 C CA . VAL A 1 83 ? -3.079 -16.712 -6.562 1.00 41.69 83 VAL A CA 1
ATOM 662 C C . VAL A 1 83 ? -4.168 -15.984 -5.772 1.00 41.69 83 VAL A C 1
ATOM 664 O O . VAL A 1 83 ? -3.891 -15.204 -4.864 1.00 41.69 83 VAL A O 1
ATOM 667 N N . ARG A 1 84 ? -5.435 -16.230 -6.117 1.00 36.47 84 ARG A N 1
ATOM 668 C CA . ARG A 1 84 ? -6.592 -15.685 -5.394 1.00 36.47 84 ARG A CA 1
ATOM 669 C C . ARG A 1 84 ? -7.102 -16.697 -4.375 1.00 36.47 84 ARG A C 1
ATOM 671 O O . ARG A 1 84 ? -7.566 -17.769 -4.750 1.00 36.47 84 ARG A O 1
ATOM 678 N N . ARG A 1 85 ? -7.098 -16.327 -3.093 1.00 36.28 85 ARG A N 1
ATOM 679 C CA . ARG A 1 85 ? -7.768 -17.083 -2.026 1.00 36.28 85 ARG A CA 1
ATOM 680 C C . ARG A 1 85 ? -9.094 -16.396 -1.700 1.00 36.28 85 ARG A C 1
ATOM 682 O O . ARG A 1 85 ? -9.110 -15.230 -1.324 1.00 36.28 85 ARG A O 1
ATOM 689 N N . ARG A 1 86 ? -10.213 -17.102 -1.883 1.00 35.41 86 ARG A N 1
ATOM 690 C CA . ARG A 1 86 ? -11.527 -16.652 -1.403 1.00 35.41 86 ARG A CA 1
ATOM 691 C C . ARG A 1 86 ? -11.671 -17.098 0.049 1.00 35.41 86 ARG A C 1
ATOM 693 O O . ARG A 1 86 ? -11.683 -18.296 0.314 1.00 35.41 86 ARG A O 1
ATOM 700 N N . LEU A 1 87 ? -11.767 -16.145 0.968 1.00 45.19 87 LEU A N 1
ATOM 701 C CA . LEU A 1 87 ? -12.245 -16.385 2.326 1.00 45.19 87 LEU A CA 1
ATOM 702 C C . LEU A 1 87 ? -13.752 -16.125 2.330 1.00 45.19 87 LEU A C 1
ATOM 704 O O . LEU A 1 87 ? -14.202 -15.034 1.987 1.00 45.19 87 LEU A O 1
ATOM 708 N N . CYS A 1 88 ? -14.531 -17.157 2.646 1.00 36.69 88 CYS A N 1
ATOM 709 C CA . CYS A 1 88 ? -15.971 -17.027 2.828 1.00 36.69 88 CYS A CA 1
ATOM 710 C C . CYS A 1 88 ? -16.237 -16.300 4.153 1.00 36.69 88 CYS A C 1
ATOM 712 O O . CYS A 1 88 ? -15.751 -16.771 5.185 1.00 36.69 88 CYS A O 1
ATOM 714 N N . PRO A 1 89 ? -17.011 -15.203 4.173 1.00 52.72 89 PRO A N 1
ATOM 715 C CA . PRO A 1 89 ? -17.461 -14.640 5.434 1.00 52.72 89 PRO A CA 1
ATOM 716 C C . PRO A 1 89 ? -18.428 -15.620 6.109 1.00 52.72 89 PRO A C 1
ATOM 718 O O . PRO A 1 89 ? -19.353 -16.148 5.487 1.00 52.72 89 PRO A O 1
ATOM 721 N N . LEU A 1 90 ? -18.186 -15.881 7.392 1.00 55.34 90 LEU A N 1
ATOM 722 C CA . LEU A 1 90 ? -19.112 -16.620 8.243 1.00 55.34 90 LEU A CA 1
ATOM 723 C C . LEU A 1 90 ? -20.326 -15.712 8.528 1.00 55.34 90 LEU A C 1
ATOM 725 O O . LEU A 1 90 ? -20.123 -14.530 8.813 1.00 55.34 90 LEU A O 1
ATOM 729 N N . PRO A 1 91 ? -21.572 -16.214 8.461 1.00 57.78 91 PRO A N 1
ATOM 730 C CA . PRO A 1 91 ? -22.756 -15.381 8.653 1.00 57.78 91 PRO A CA 1
ATOM 731 C C . PRO A 1 91 ? -22.800 -14.739 10.052 1.00 57.78 91 PRO A C 1
ATOM 733 O O . PRO A 1 91 ? -22.336 -15.348 11.027 1.00 57.78 91 PRO A O 1
ATOM 736 N N . PRO A 1 92 ? -23.387 -13.534 10.180 1.00 60.97 92 PRO A N 1
ATOM 737 C CA . PRO A 1 92 ? -23.497 -12.856 11.460 1.00 60.97 92 PRO A CA 1
ATOM 738 C C . PRO A 1 92 ? -24.431 -13.640 12.385 1.00 60.97 92 PRO A C 1
ATOM 740 O O . PRO A 1 92 ? -25.590 -13.907 12.068 1.00 60.97 92 PRO A O 1
ATOM 743 N N . ARG A 1 93 ? -23.917 -14.007 13.561 1.00 59.53 93 ARG A N 1
ATOM 744 C CA . ARG A 1 93 ? -24.739 -14.479 14.675 1.00 59.53 93 ARG A CA 1
ATOM 745 C C . ARG A 1 93 ? -25.247 -13.259 15.433 1.00 59.53 93 ARG A C 1
ATOM 747 O O . ARG A 1 93 ? -24.473 -12.588 16.106 1.00 59.53 93 ARG A O 1
ATOM 754 N N . THR A 1 94 ? -26.541 -12.988 15.324 1.00 54.88 94 THR A N 1
ATOM 755 C CA . THR A 1 94 ? -27.240 -11.986 16.131 1.00 54.88 94 THR A CA 1
ATOM 756 C C . THR A 1 94 ? -27.357 -12.474 17.576 1.00 54.88 94 THR A C 1
ATOM 758 O O . THR A 1 94 ? -28.016 -13.476 17.851 1.00 54.88 94 THR A O 1
ATOM 761 N N . GLY A 1 95 ? -26.697 -11.771 18.494 1.00 61.09 95 GLY A N 1
ATOM 762 C CA . GLY A 1 95 ? -26.732 -11.984 19.941 1.00 61.09 95 GLY A CA 1
ATOM 763 C C . GLY A 1 95 ? -26.045 -10.814 20.659 1.00 61.09 95 GLY A C 1
ATOM 764 O O . GLY A 1 95 ? -25.314 -10.068 20.006 1.00 61.09 95 GLY A O 1
ATOM 765 N N . PRO A 1 96 ? -26.287 -10.608 21.967 1.00 57.41 96 PRO A N 1
ATOM 766 C CA . PRO A 1 96 ? -25.827 -9.425 22.699 1.00 57.41 96 PRO A CA 1
ATOM 767 C C . PRO A 1 96 ? -24.309 -9.235 22.567 1.00 57.41 96 PRO A C 1
ATOM 769 O O . PRO A 1 96 ? -23.558 -10.205 22.681 1.00 57.41 96 PRO A O 1
ATOM 772 N N . CYS A 1 97 ? -23.885 -7.992 22.300 1.00 53.09 97 CYS A N 1
ATOM 773 C CA . CYS A 1 97 ? -22.520 -7.597 21.941 1.00 53.09 97 CYS A CA 1
ATOM 774 C C . CYS A 1 97 ? -21.468 -8.102 22.939 1.00 53.09 97 CYS A C 1
ATOM 776 O O . CYS A 1 97 ? -21.105 -7.419 23.894 1.00 53.09 97 CYS A O 1
ATOM 778 N N . ARG A 1 98 ? -20.931 -9.29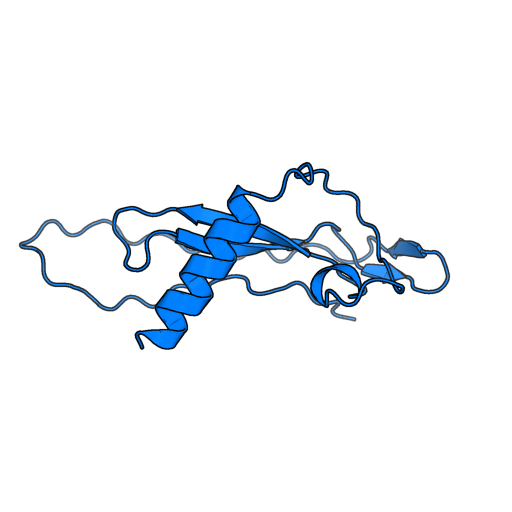7 22.688 1.00 60.62 98 ARG A N 1
ATOM 779 C CA . ARG A 1 98 ? -19.639 -9.727 23.217 1.00 60.62 98 ARG A CA 1
ATOM 780 C C . ARG A 1 98 ? -18.595 -9.408 22.159 1.00 60.62 98 ARG A C 1
ATOM 782 O O . ARG A 1 98 ? -18.691 -9.917 21.043 1.00 60.62 98 ARG A O 1
ATOM 789 N N . GLN A 1 99 ? -17.609 -8.583 22.508 1.00 60.72 99 GLN A N 1
ATOM 790 C CA . GLN A 1 99 ? -16.417 -8.417 21.681 1.00 60.72 99 GLN A CA 1
ATOM 791 C C . GLN A 1 99 ? -15.805 -9.803 21.464 1.00 60.72 99 GLN A C 1
ATOM 793 O O . GLN A 1 99 ? -15.483 -10.515 22.418 1.00 60.72 99 GLN A O 1
ATOM 798 N N . ARG A 1 100 ? -15.730 -10.224 20.204 1.00 66.44 100 ARG A N 1
ATOM 799 C CA . ARG A 1 100 ? -15.193 -11.522 19.814 1.00 66.44 100 ARG A CA 1
ATOM 800 C C . ARG A 1 100 ? -13.880 -11.273 19.096 1.00 66.44 100 ARG A C 1
ATOM 802 O O . ARG A 1 100 ? -13.864 -10.577 18.089 1.00 66.44 100 ARG A O 1
ATOM 809 N N . ALA A 1 101 ? -12.798 -11.860 19.597 1.00 70.50 101 ALA A N 1
ATOM 810 C CA . ALA A 1 101 ? -11.538 -11.874 18.871 1.00 70.50 101 ALA A CA 1
ATOM 811 C C . ALA A 1 101 ? -11.704 -12.729 17.605 1.00 70.50 101 ALA A C 1
ATOM 813 O O . ALA A 1 101 ? -12.113 -13.893 17.679 1.00 70.50 101 ALA A O 1
ATOM 814 N N . VAL A 1 102 ? -11.425 -12.135 16.447 1.00 74.81 102 VAL A N 1
ATOM 815 C CA . VAL A 1 102 ? -11.462 -12.788 15.135 1.00 74.81 102 VAL A CA 1
ATOM 816 C C . VAL A 1 102 ? -10.102 -12.581 14.478 1.00 74.81 102 VAL A C 1
ATOM 818 O O . VAL A 1 102 ? -9.549 -11.489 14.531 1.00 74.81 102 VAL A O 1
ATOM 821 N N . MET A 1 103 ? -9.552 -13.641 13.886 1.00 74.00 103 MET A N 1
ATOM 822 C CA . MET A 1 103 ? 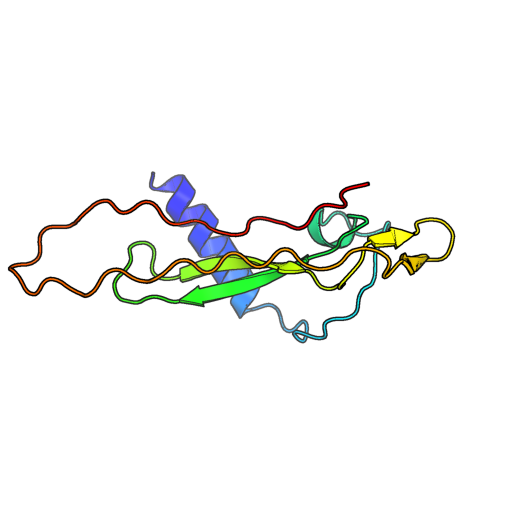-8.310 -13.574 13.116 1.00 74.00 103 MET A CA 1
ATOM 823 C C . MET A 1 103 ? -8.648 -13.206 11.670 1.00 74.00 103 MET A C 1
ATOM 825 O O . MET A 1 103 ? -9.405 -13.926 11.017 1.00 74.00 103 MET A O 1
ATOM 829 N N . GLU A 1 104 ? -8.082 -12.110 11.171 1.00 75.62 104 GLU A N 1
ATOM 830 C CA . GLU A 1 104 ? -8.250 -11.639 9.793 1.00 75.62 104 GLU A CA 1
ATOM 831 C C . GLU A 1 104 ? -6.902 -11.674 9.055 1.00 75.62 104 GLU A C 1
ATOM 833 O O . GLU A 1 104 ? -5.845 -11.469 9.651 1.00 75.62 104 GLU A O 1
ATOM 838 N N . THR A 1 105 ? -6.923 -11.977 7.755 1.00 80.44 105 THR A N 1
ATOM 839 C CA . THR A 1 105 ? -5.719 -11.941 6.912 1.00 80.44 105 THR A CA 1
ATOM 840 C C . THR A 1 105 ? -5.624 -10.576 6.247 1.00 80.44 105 THR A C 1
ATOM 842 O O . THR A 1 105 ? -6.488 -10.245 5.442 1.00 80.44 105 THR A O 1
ATOM 845 N N . ILE A 1 106 ? -4.573 -9.812 6.552 1.00 82.00 106 ILE A N 1
ATOM 846 C CA . ILE A 1 106 ? -4.349 -8.473 5.995 1.00 82.00 106 ILE A CA 1
ATOM 847 C C . ILE A 1 106 ? -3.106 -8.487 5.107 1.00 82.00 106 ILE A C 1
ATOM 849 O O . ILE A 1 106 ? -2.045 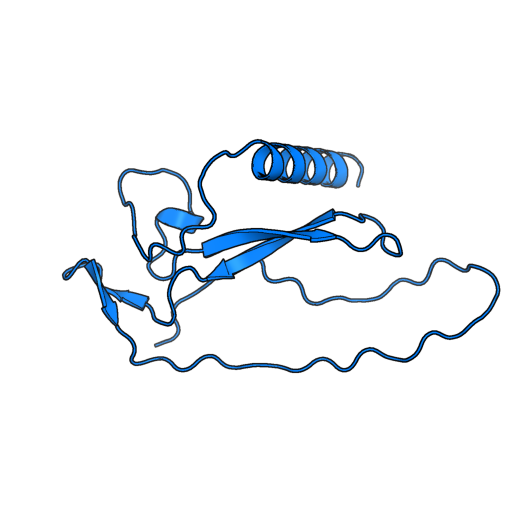-8.966 5.514 1.00 82.00 106 ILE A O 1
ATOM 853 N N . ALA A 1 107 ? -3.225 -7.953 3.891 1.00 84.00 107 ALA A N 1
ATOM 854 C CA . ALA A 1 107 ? -2.080 -7.791 3.005 1.00 84.00 107 ALA A CA 1
ATOM 855 C C . ALA A 1 107 ? -1.178 -6.646 3.494 1.00 84.00 107 ALA A C 1
ATOM 857 O O . ALA A 1 107 ? -1.616 -5.501 3.589 1.00 84.00 107 ALA A O 1
ATOM 858 N N . VAL A 1 108 ? 0.096 -6.944 3.762 1.00 86.12 108 VAL A N 1
ATOM 859 C CA . VAL A 1 108 ? 1.087 -5.958 4.246 1.00 86.12 108 VAL A CA 1
ATOM 860 C C . VAL A 1 108 ? 2.090 -5.517 3.175 1.00 86.12 108 VAL A C 1
ATOM 862 O O . VAL A 1 108 ? 2.756 -4.498 3.328 1.00 86.12 108 VAL A O 1
ATOM 865 N N . GLY A 1 109 ? 2.185 -6.252 2.066 1.00 85.44 109 GLY A N 1
ATOM 866 C CA . GLY A 1 109 ? 3.068 -5.921 0.953 1.00 85.44 109 GLY A CA 1
ATOM 867 C C . GLY A 1 109 ? 2.935 -6.895 -0.211 1.00 85.44 109 GLY A C 1
ATOM 868 O O . GLY A 1 109 ? 2.147 -7.840 -0.157 1.00 85.44 109 GLY A O 1
ATOM 869 N N . CYS A 1 110 ? 3.725 -6.658 -1.256 1.00 86.38 110 CYS A N 1
ATOM 870 C CA . CYS A 1 110 ? 3.838 -7.541 -2.413 1.00 86.38 110 CYS A CA 1
ATOM 871 C C . CYS A 1 110 ? 5.279 -8.027 -2.548 1.00 86.38 110 CYS A C 1
ATOM 873 O O . CYS A 1 110 ? 6.215 -7.250 -2.348 1.00 86.38 110 CYS A O 1
ATOM 875 N N . THR A 1 111 ? 5.450 -9.299 -2.904 1.00 84.75 111 THR A N 1
ATOM 876 C CA . THR A 1 111 ? 6.758 -9.930 -3.122 1.00 84.75 111 THR A CA 1
ATOM 877 C C . THR A 1 111 ? 6.777 -10.686 -4.445 1.00 84.75 111 THR A C 1
ATOM 879 O O . THR A 1 111 ? 5.754 -11.223 -4.870 1.00 84.75 111 THR A O 1
ATOM 882 N N . CYS A 1 112 ? 7.952 -10.753 -5.062 1.00 82.00 112 CYS A N 1
ATOM 883 C CA . CYS A 1 112 ? 8.233 -11.611 -6.208 1.00 82.00 112 CYS A CA 1
ATOM 884 C C . CYS A 1 112 ? 8.482 -13.050 -5.756 1.00 82.00 112 CYS A C 1
ATOM 886 O O . CYS A 1 112 ? 9.188 -13.261 -4.769 1.00 82.00 112 CYS A O 1
ATOM 888 N N . ILE A 1 113 ? 7.913 -14.022 -6.470 1.00 77.25 113 ILE A N 1
ATOM 889 C CA . ILE A 1 113 ? 8.090 -15.458 -6.220 1.00 77.25 113 ILE A CA 1
ATOM 890 C C . ILE A 1 113 ? 8.606 -16.124 -7.500 1.00 77.25 113 ILE A C 1
ATOM 892 O O . ILE A 1 113 ? 7.853 -16.258 -8.453 1.00 77.25 113 ILE A O 1
ATOM 896 N N . PHE A 1 114 ? 9.893 -16.475 -7.546 1.00 60.97 114 PHE A N 1
ATOM 897 C CA . PHE A 1 114 ? 10.504 -17.175 -8.685 1.00 60.97 114 PHE A CA 1
ATOM 898 C C . PHE A 1 114 ? 10.270 -18.684 -8.617 1.00 60.97 114 PHE A C 1
ATOM 900 O O . PHE A 1 114 ? 10.271 -19.221 -7.484 1.00 60.97 114 PHE A O 1
#

Sequence (114 aa):
MEEYERNLGEMVAQLRNSSEPARRKCEVNLQLWLSNKRSLSPWGYSINHDPTRIPADLPEARCLCLGCVNPFTMQEDRSMVPVRRRLCPLPPRTGPCRQRAVMETIAVGCTCIF